Protein AF-F3UZW2-F1 (afdb_monomer)

Foldseek 3Di:
DDPVLLLVLLCVLAVDNVVSVVQVVPDDPLLVVLSVVVSPDDSLQWQWDDDPVWIWIWGWDFDDDPNATATETETRDTDFLLPDDPVRVVVSCVVNVCVRHFYWYAHVSVVDRDTHTNDD

Nearest PDB structures (foldseek):
  1vkc-assembly1_A  TM=4.714E-0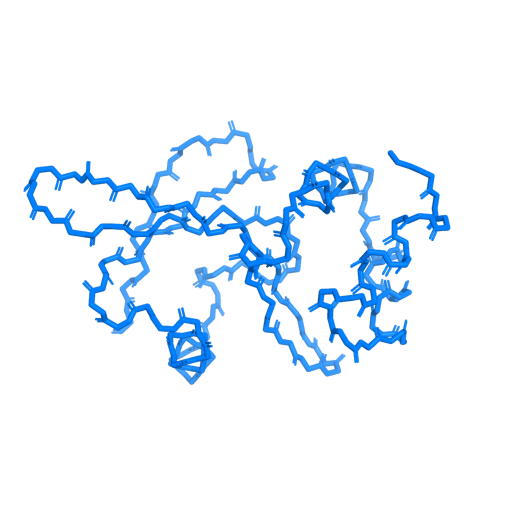1  e=1.261E+00  Pyrococcus furiosus
  8p4d-assembly1_M  TM=4.015E-01  e=1.117E+00  Homo sapiens
  7n1l-assembly8_O  TM=4.401E-01  e=1.261E+00  Brucella abortus 2308
  3s24-assembly3_C  TM=4.066E-01  e=1.187E+00  Homo sapiens
  2w0i-assembly1_A  TM=2.857E-01  e=1.117E+00  Homo sapiens

Organism: NCBI:txid888808

Solvent-accessible surface area (backbone atoms only — not comparable to full-atom values): 6955 Å² total; per-residue (Å²): 122,56,73,69,61,48,43,54,47,35,24,69,66,64,74,32,64,71,58,29,54,46,52,64,71,72,49,52,73,71,44,48,54,48,40,46,61,53,61,71,48,63,67,92,39,50,46,68,53,71,62,96,88,48,41,27,38,26,38,61,42,82,44,81,52,96,95,42,55,32,33,37,33,35,39,45,48,79,51,53,77,88,72,50,49,70,69,56,47,51,50,52,29,64,77,68,70,43,81,88,37,53,46,26,36,26,43,61,86,74,76,45,88,58,76,41,76,64,84,125

pLDDT: mean 87.86, std 7.44, range [58.38, 94.94]

Radius of gyration: 13.94 Å; Cα contacts (8 Å, |Δi|>4): 184; chains: 1; bounding box: 37×28×37 Å

Sequence (120 aa):
MNNSQRNARLIEVTNNESLSRKILAESNERELDVLDLALQEPENKLLFIGSTDYYSICRINKESQASSKVIVLDYISGMSPMNWGEKLYKEAVQKYGLDDYSLYMRNTLAGREELLPLDF

Secondary structure (DSSP, 8-state):
--HHHHHHHHHHHHS-HHHHHHHHHH--HHHHHHHHHHHTS-GGGEEEEE-SS-EEEEEEEEEEETTEEEEEEEEEEES-GGG--HHHHHHHHHHHT-TTSEEEEEEGGGT---EEE---

Structure (mmCIF, N/CA/C/O backbone):
data_AF-F3UZW2-F1
#
_entry.id   AF-F3UZW2-F1
#
loop_
_atom_site.group_PDB
_atom_site.id
_atom_site.type_symbol
_atom_site.label_atom_id
_atom_site.label_alt_id
_atom_site.label_comp_id
_atom_site.label_asym_id
_atom_site.label_entity_id
_atom_site.label_seq_id
_atom_site.pdbx_PDB_ins_code
_atom_site.Cartn_x
_atom_site.Cartn_y
_atom_site.Cartn_z
_atom_site.occupancy
_atom_site.B_iso_or_equiv
_atom_site.auth_seq_id
_atom_site.auth_comp_id
_atom_site.auth_asym_id
_atom_site.auth_atom_id
_atom_site.pdbx_PDB_model_num
ATOM 1 N N . MET A 1 1 ? 16.446 6.911 -3.136 1.00 82.62 1 MET A N 1
ATOM 2 C CA . MET A 1 1 ? 17.016 5.540 -3.066 1.00 82.62 1 MET A CA 1
ATOM 3 C C . MET A 1 1 ? 17.542 5.164 -4.454 1.00 82.62 1 MET A C 1
ATOM 5 O O . MET A 1 1 ? 17.105 5.782 -5.416 1.00 82.62 1 MET A O 1
ATOM 9 N N . ASN A 1 2 ? 18.487 4.226 -4.616 1.00 85.94 2 ASN A N 1
ATOM 10 C CA . ASN A 1 2 ? 18.847 3.759 -5.972 1.00 85.94 2 ASN A CA 1
ATOM 11 C C . ASN A 1 2 ? 17.887 2.652 -6.463 1.00 85.94 2 ASN A C 1
ATOM 13 O O . ASN A 1 2 ? 17.208 2.022 -5.653 1.00 85.94 2 ASN A O 1
ATOM 17 N N . ASN A 1 3 ? 17.835 2.396 -7.778 1.00 81.19 3 ASN A N 1
ATOM 18 C CA . ASN A 1 3 ? 16.881 1.440 -8.364 1.00 81.19 3 ASN A CA 1
ATOM 19 C C . ASN A 1 3 ? 17.023 0.013 -7.803 1.00 81.19 3 ASN A C 1
ATOM 21 O O . ASN A 1 3 ? 16.014 -0.648 -7.570 1.00 81.19 3 ASN A O 1
ATOM 25 N N . SER A 1 4 ? 18.249 -0.461 -7.555 1.00 86.62 4 SER A N 1
ATOM 26 C CA . SER A 1 4 ? 18.486 -1.811 -7.022 1.00 86.62 4 SER A CA 1
ATOM 27 C C . SER A 1 4 ? 17.968 -1.964 -5.591 1.00 86.62 4 SER A C 1
ATOM 29 O O . SER A 1 4 ? 17.301 -2.947 -5.278 1.00 86.62 4 SER A O 1
ATOM 31 N N . GLN A 1 5 ? 18.232 -0.974 -4.735 1.00 90.12 5 GLN A N 1
ATOM 32 C CA . GLN A 1 5 ? 17.728 -0.924 -3.361 1.00 90.12 5 GLN A CA 1
ATOM 33 C C . GLN A 1 5 ? 16.202 -0.824 -3.333 1.00 90.12 5 GLN A C 1
ATOM 35 O O . GLN A 1 5 ? 15.555 -1.551 -2.583 1.00 90.12 5 GLN A O 1
ATOM 40 N N . ARG A 1 6 ? 15.627 0.028 -4.190 1.00 91.00 6 ARG A N 1
ATOM 41 C CA . ARG A 1 6 ? 14.176 0.200 -4.306 1.00 91.00 6 ARG A CA 1
ATOM 42 C C . ARG A 1 6 ? 13.493 -1.106 -4.697 1.00 91.00 6 ARG A C 1
ATOM 44 O O . ARG A 1 6 ? 12.522 -1.500 -4.061 1.00 91.00 6 ARG A O 1
ATOM 51 N N . ASN A 1 7 ? 14.030 -1.801 -5.700 1.00 92.50 7 ASN A N 1
ATOM 52 C CA . ASN A 1 7 ? 13.494 -3.087 -6.136 1.00 92.50 7 ASN A CA 1
ATOM 53 C C . ASN A 1 7 ? 13.577 -4.144 -5.026 1.00 92.50 7 ASN A C 1
ATOM 55 O O . ASN A 1 7 ? 12.599 -4.840 -4.790 1.00 92.50 7 ASN A O 1
ATOM 59 N N . ALA A 1 8 ? 14.700 -4.231 -4.306 1.00 92.25 8 ALA A N 1
ATOM 60 C CA . ALA A 1 8 ? 14.836 -5.165 -3.186 1.00 92.25 8 ALA A CA 1
ATOM 61 C C . ALA A 1 8 ? 13.790 -4.907 -2.085 1.00 92.25 8 ALA A C 1
ATOM 63 O O . ALA A 1 8 ? 13.106 -5.833 -1.659 1.00 92.25 8 ALA A O 1
ATOM 64 N N . ARG A 1 9 ? 13.592 -3.643 -1.691 1.00 93.62 9 ARG A N 1
ATOM 65 C CA . ARG A 1 9 ? 12.590 -3.268 -0.680 1.00 93.62 9 ARG A CA 1
ATOM 66 C C . ARG A 1 9 ? 11.154 -3.502 -1.148 1.00 93.62 9 ARG A C 1
ATOM 68 O O . ARG A 1 9 ? 10.321 -3.934 -0.359 1.00 93.62 9 ARG A O 1
ATOM 75 N N . LEU A 1 10 ? 10.851 -3.269 -2.425 1.00 92.56 10 LEU A N 1
ATOM 76 C CA . LEU A 1 10 ? 9.545 -3.623 -2.991 1.00 92.56 10 LEU A CA 1
ATOM 77 C C . LEU A 1 10 ? 9.297 -5.128 -2.991 1.00 92.56 10 LEU A C 1
ATOM 79 O O . LEU A 1 10 ? 8.173 -5.547 -2.728 1.00 92.56 10 LEU A O 1
ATOM 83 N N . ILE A 1 11 ? 10.322 -5.938 -3.262 1.00 93.69 11 ILE A N 1
ATOM 84 C CA . ILE A 1 11 ? 10.197 -7.399 -3.214 1.00 93.69 11 ILE A CA 1
ATOM 85 C C . ILE A 1 11 ? 9.828 -7.845 -1.804 1.00 93.69 11 ILE A C 1
ATOM 87 O O . ILE A 1 11 ? 8.954 -8.690 -1.664 1.00 93.69 11 ILE A O 1
ATOM 91 N N . GLU A 1 12 ? 10.426 -7.252 -0.775 1.00 92.69 12 GLU A N 1
ATOM 92 C CA . GLU A 1 12 ? 10.087 -7.550 0.620 1.00 92.69 12 GLU A CA 1
ATOM 93 C C . GLU A 1 12 ? 8.626 -7.187 0.935 1.00 92.69 12 GLU A C 1
ATOM 95 O O . GLU A 1 12 ? 7.896 -8.009 1.475 1.00 92.69 12 GLU A O 1
ATOM 100 N N . VAL A 1 13 ? 8.157 -6.010 0.505 1.00 92.12 13 VAL A N 1
ATOM 101 C CA . VAL A 1 13 ? 6.775 -5.548 0.753 1.00 92.12 13 VAL A CA 1
ATOM 102 C C . VAL A 1 13 ? 5.729 -6.349 -0.031 1.00 92.12 13 VAL A C 1
ATOM 104 O O . VAL A 1 13 ? 4.652 -6.659 0.479 1.00 92.12 13 VAL A O 1
ATOM 107 N N . THR A 1 14 ? 6.010 -6.651 -1.298 1.00 91.62 14 THR A N 1
ATOM 108 C CA . THR A 1 14 ? 5.049 -7.305 -2.203 1.00 91.62 14 THR A CA 1
ATOM 109 C C . THR A 1 14 ? 5.127 -8.827 -2.158 1.00 91.62 14 THR A C 1
ATOM 111 O O . THR A 1 14 ? 4.205 -9.502 -2.620 1.00 91.62 14 THR A O 1
ATOM 114 N N . ASN A 1 15 ? 6.241 -9.371 -1.660 1.00 91.38 15 ASN A N 1
ATOM 115 C CA . ASN A 1 15 ? 6.639 -10.771 -1.789 1.00 91.38 15 ASN A CA 1
ATOM 116 C C . ASN A 1 15 ? 6.529 -11.297 -3.240 1.00 91.38 15 ASN A C 1
ATOM 118 O O . ASN A 1 15 ? 6.190 -12.459 -3.475 1.00 91.38 15 ASN A O 1
ATOM 122 N N . ASN A 1 16 ? 6.746 -10.425 -4.236 1.00 91.75 16 ASN A N 1
ATOM 123 C CA . ASN A 1 16 ? 6.585 -10.746 -5.654 1.00 91.75 16 ASN A CA 1
ATOM 124 C C . ASN A 1 16 ? 7.534 -9.918 -6.536 1.00 91.75 16 ASN A C 1
ATOM 126 O O . ASN A 1 16 ? 7.328 -8.727 -6.783 1.00 91.75 16 ASN A O 1
ATOM 130 N N . GLU A 1 17 ? 8.561 -10.575 -7.074 1.00 92.12 17 GLU A N 1
ATOM 131 C CA . GLU A 1 17 ? 9.575 -9.928 -7.909 1.00 92.12 17 GLU A CA 1
ATOM 132 C C . GLU A 1 17 ? 9.027 -9.384 -9.229 1.00 92.12 17 GLU A C 1
ATOM 134 O O . GLU A 1 17 ? 9.369 -8.269 -9.630 1.00 92.12 17 GLU A O 1
ATOM 139 N N . SER A 1 18 ? 8.156 -10.138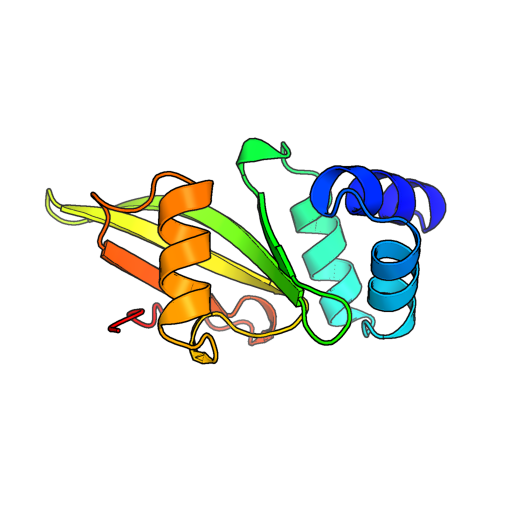 -9.900 1.00 91.56 18 SER A N 1
ATOM 140 C CA . SER A 1 18 ? 7.584 -9.698 -11.172 1.00 91.56 18 SER A CA 1
ATOM 141 C C . SER A 1 18 ? 6.718 -8.453 -10.986 1.00 91.56 18 SER A C 1
ATOM 143 O O . SER A 1 18 ? 6.801 -7.523 -11.788 1.00 91.56 18 SER A O 1
ATOM 145 N N . LEU A 1 19 ? 5.910 -8.421 -9.923 1.00 91.81 19 LEU A N 1
ATOM 146 C CA . LEU A 1 19 ? 5.072 -7.270 -9.602 1.00 91.81 19 LEU A CA 1
ATOM 147 C C . LEU A 1 19 ? 5.919 -6.067 -9.177 1.00 91.81 19 LEU A C 1
ATOM 149 O O . LEU A 1 19 ? 5.673 -4.967 -9.654 1.00 91.81 19 LEU A O 1
ATOM 153 N N . SER A 1 20 ? 6.959 -6.273 -8.367 1.00 93.06 20 SER A N 1
ATOM 154 C CA . SER A 1 20 ? 7.880 -5.203 -7.955 1.00 93.06 20 SER A CA 1
ATOM 155 C C . SER A 1 20 ? 8.502 -4.489 -9.154 1.00 93.06 20 SER A C 1
ATOM 157 O O . SER A 1 20 ? 8.474 -3.262 -9.236 1.00 93.06 20 SER A O 1
ATOM 159 N N . ARG A 1 21 ? 8.995 -5.250 -10.139 1.00 91.06 21 ARG A N 1
ATOM 160 C CA . ARG A 1 21 ? 9.552 -4.683 -11.376 1.00 91.06 21 ARG A CA 1
ATOM 161 C C . ARG A 1 21 ? 8.499 -3.935 -12.196 1.00 91.06 21 ARG A C 1
ATOM 163 O O . ARG A 1 21 ? 8.814 -2.887 -12.753 1.00 91.06 21 ARG A O 1
ATOM 170 N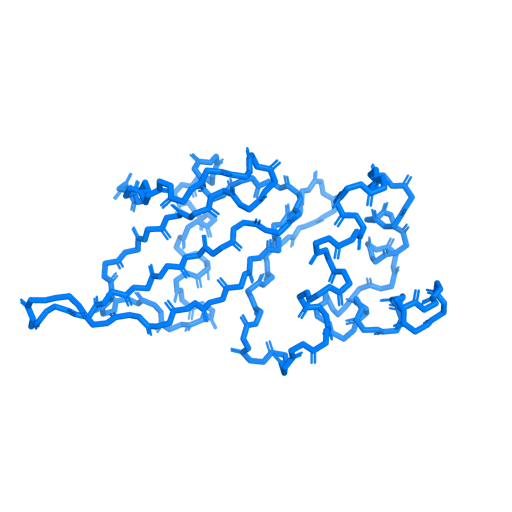 N . LYS A 1 22 ? 7.266 -4.454 -12.256 1.00 90.75 22 LYS A N 1
ATOM 171 C CA . LYS A 1 22 ? 6.140 -3.803 -12.944 1.00 90.75 22 LYS A CA 1
ATOM 172 C C . LYS A 1 22 ? 5.799 -2.455 -12.304 1.00 90.75 22 LYS A C 1
ATOM 174 O O . LYS A 1 22 ? 5.748 -1.462 -13.019 1.00 90.75 22 LYS A O 1
ATOM 179 N N . ILE A 1 23 ? 5.677 -2.402 -10.975 1.00 91.75 23 ILE A N 1
ATOM 180 C CA . ILE A 1 23 ? 5.427 -1.162 -10.220 1.00 91.75 23 ILE A CA 1
ATOM 181 C C . ILE A 1 23 ? 6.479 -0.106 -10.572 1.00 91.75 23 ILE A C 1
ATOM 183 O O . ILE A 1 23 ? 6.133 1.025 -10.901 1.00 91.75 23 ILE A O 1
ATOM 187 N N . LEU A 1 24 ? 7.763 -0.479 -10.572 1.00 91.56 24 LEU A N 1
ATOM 188 C CA . LEU A 1 24 ? 8.849 0.445 -10.911 1.00 91.56 24 LEU A CA 1
ATOM 189 C C . LEU A 1 24 ? 8.809 0.951 -12.351 1.00 91.56 24 LEU A C 1
ATOM 191 O O . LEU A 1 24 ? 9.221 2.080 -12.599 1.00 91.56 24 LEU A O 1
ATOM 195 N N . ALA A 1 25 ? 8.364 0.117 -13.289 1.00 90.00 25 ALA A N 1
ATOM 196 C CA . ALA A 1 25 ? 8.271 0.484 -14.696 1.00 90.00 25 ALA A CA 1
ATOM 197 C C . ALA A 1 25 ? 7.067 1.394 -14.993 1.00 90.00 25 ALA A C 1
ATOM 199 O O . ALA A 1 25 ? 7.134 2.199 -15.917 1.00 90.00 25 ALA A O 1
ATOM 200 N N . GLU A 1 26 ? 5.979 1.255 -14.232 1.00 90.06 26 GLU A N 1
ATOM 201 C CA . GLU A 1 26 ? 4.727 2.000 -14.430 1.00 90.06 26 GLU A CA 1
ATOM 202 C C . GLU A 1 26 ? 4.659 3.299 -13.606 1.00 90.06 26 GLU A C 1
ATOM 204 O O . GLU A 1 26 ? 3.909 4.209 -13.963 1.00 90.06 26 GLU A O 1
ATOM 209 N N . SER A 1 27 ? 5.457 3.412 -12.539 1.00 90.25 27 SER A N 1
ATOM 210 C CA . SER A 1 27 ? 5.486 4.594 -11.670 1.00 90.25 27 SER A CA 1
ATOM 211 C C . SER A 1 27 ? 6.141 5.799 -12.351 1.00 90.25 27 SER A C 1
ATOM 213 O O . SER A 1 27 ? 7.209 5.696 -12.956 1.00 90.25 27 SER A O 1
ATOM 215 N N . ASN A 1 28 ? 5.541 6.978 -12.185 1.00 91.06 28 ASN A N 1
ATOM 216 C CA . ASN A 1 28 ? 6.165 8.246 -12.581 1.00 91.06 28 ASN A CA 1
ATOM 217 C C . ASN A 1 28 ? 7.149 8.758 -11.508 1.00 91.06 28 ASN A C 1
ATOM 219 O O . ASN A 1 28 ? 7.170 8.255 -10.388 1.00 91.06 28 ASN A O 1
ATOM 223 N N . GLU A 1 29 ? 7.944 9.788 -11.823 1.00 89.56 29 GLU A N 1
ATOM 224 C CA . GLU A 1 29 ? 8.962 10.333 -10.903 1.00 89.56 29 GLU A CA 1
ATOM 225 C C . GLU A 1 29 ? 8.394 10.723 -9.529 1.00 89.56 29 GLU A C 1
ATOM 227 O O . GLU A 1 29 ? 8.960 10.359 -8.503 1.00 89.56 29 GLU A O 1
ATOM 232 N N . ARG A 1 30 ? 7.230 11.383 -9.491 1.00 88.62 30 ARG A N 1
ATOM 233 C CA . ARG A 1 30 ? 6.596 11.801 -8.232 1.00 88.62 30 ARG A CA 1
ATOM 234 C C . ARG A 1 30 ? 6.165 10.606 -7.382 1.00 88.62 30 ARG A C 1
ATOM 236 O O . ARG A 1 30 ? 6.306 10.629 -6.163 1.00 88.62 30 ARG A O 1
ATOM 243 N N . GLU A 1 31 ? 5.607 9.583 -8.015 1.00 89.69 31 GLU A N 1
ATOM 244 C CA . GLU A 1 31 ? 5.225 8.345 -7.339 1.00 89.69 31 GLU A CA 1
ATOM 245 C C . GLU A 1 31 ? 6.456 7.598 -6.819 1.00 89.69 31 GLU A C 1
ATOM 24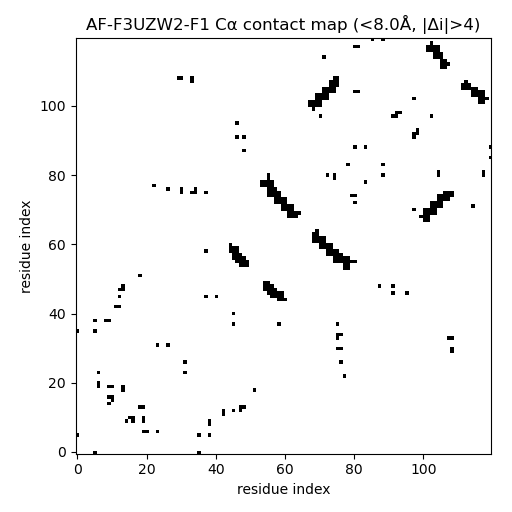7 O O . GLU A 1 31 ? 6.446 7.135 -5.681 1.00 89.69 31 GLU A O 1
ATOM 252 N N . LEU A 1 32 ? 7.542 7.558 -7.597 1.00 91.44 32 LEU A N 1
ATOM 253 C CA . LEU A 1 32 ? 8.815 6.973 -7.172 1.00 91.44 32 LEU A CA 1
ATOM 254 C C . LEU A 1 32 ? 9.418 7.701 -5.964 1.00 91.44 32 LEU A C 1
ATOM 256 O O . LEU A 1 32 ? 9.946 7.033 -5.077 1.00 91.44 32 LEU A O 1
ATOM 260 N N . ASP A 1 33 ? 9.313 9.029 -5.892 1.00 91.06 33 ASP A N 1
ATOM 261 C CA . ASP A 1 33 ? 9.783 9.810 -4.741 1.00 91.06 33 ASP A CA 1
ATOM 262 C C . ASP A 1 33 ? 8.999 9.471 -3.464 1.00 91.06 33 ASP A C 1
ATOM 264 O O . ASP A 1 33 ? 9.582 9.223 -2.404 1.00 91.06 33 ASP A O 1
ATOM 268 N N . VAL A 1 34 ? 7.668 9.410 -3.557 1.00 91.19 34 VAL A N 1
ATOM 269 C CA . VAL A 1 34 ? 6.798 9.049 -2.425 1.00 91.19 34 VAL A CA 1
ATOM 270 C C . VAL A 1 34 ? 7.016 7.593 -2.009 1.00 91.19 34 VAL A C 1
ATOM 272 O O . VAL A 1 34 ? 7.106 7.288 -0.816 1.00 91.19 34 VAL A O 1
ATOM 275 N N . LEU A 1 35 ? 7.172 6.697 -2.981 1.00 92.56 35 LEU A N 1
ATOM 276 C CA . LEU A 1 35 ? 7.478 5.292 -2.750 1.00 92.56 35 LEU A CA 1
ATOM 277 C C . LEU A 1 35 ? 8.843 5.117 -2.072 1.00 92.56 35 LEU A C 1
ATOM 279 O O . LEU A 1 35 ? 8.955 4.348 -1.121 1.00 92.56 35 LEU A O 1
ATOM 283 N N . ASP A 1 36 ? 9.864 5.868 -2.483 1.00 92.50 36 ASP A N 1
ATOM 284 C CA . ASP A 1 36 ? 11.188 5.854 -1.854 1.00 92.50 36 ASP A CA 1
ATOM 285 C C . ASP A 1 36 ? 11.155 6.273 -0.388 1.00 92.50 36 ASP A C 1
ATOM 287 O O . ASP A 1 36 ? 11.904 5.724 0.426 1.00 92.50 36 ASP A O 1
ATOM 291 N N . LEU A 1 37 ? 10.310 7.243 -0.042 1.00 90.88 37 LEU A N 1
ATOM 292 C CA . LEU A 1 37 ? 10.095 7.652 1.344 1.00 90.88 37 LEU A CA 1
ATOM 293 C C . LEU A 1 37 ? 9.342 6.577 2.132 1.00 90.88 37 LEU A C 1
ATOM 295 O O . LEU A 1 37 ? 9.653 6.339 3.297 1.00 90.88 37 LEU A O 1
ATOM 299 N N . ALA A 1 38 ? 8.368 5.904 1.518 1.00 91.50 38 ALA A N 1
ATOM 300 C CA . ALA A 1 38 ? 7.631 4.811 2.145 1.00 91.50 38 ALA A CA 1
ATOM 301 C C . ALA A 1 38 ? 8.511 3.579 2.404 1.00 91.50 38 ALA A C 1
ATOM 303 O O . ALA A 1 38 ? 8.490 3.038 3.504 1.00 91.50 38 ALA A O 1
ATOM 304 N N . LEU A 1 39 ? 9.338 3.170 1.440 1.00 92.75 39 LEU A N 1
ATOM 305 C CA . LEU A 1 39 ? 10.170 1.961 1.526 1.00 92.75 39 LEU A CA 1
ATOM 306 C C . LEU A 1 39 ? 11.328 2.057 2.531 1.00 92.75 39 LEU A C 1
ATOM 308 O O . LEU A 1 39 ? 11.916 1.029 2.888 1.00 92.75 39 LEU A O 1
ATOM 312 N N . GLN A 1 40 ? 11.663 3.271 2.976 1.00 91.31 40 GLN A N 1
ATOM 313 C CA . GLN A 1 40 ? 12.595 3.506 4.083 1.00 91.31 40 GLN A CA 1
ATOM 314 C C . GLN A 1 40 ? 11.992 3.147 5.444 1.00 91.31 40 GLN A C 1
ATOM 316 O O . GLN A 1 40 ? 12.739 2.912 6.394 1.00 91.31 40 GLN A O 1
ATOM 321 N N . GLU A 1 41 ? 10.663 3.094 5.554 1.00 87.94 41 GLU A N 1
ATOM 322 C CA . GLU A 1 41 ? 10.009 2.693 6.791 1.00 87.94 41 GLU A CA 1
ATOM 323 C C . GLU A 1 41 ? 10.086 1.172 7.009 1.00 87.94 41 GLU A C 1
ATOM 325 O O . GLU A 1 41 ? 10.250 0.395 6.058 1.00 87.94 41 GLU A O 1
ATOM 330 N N . PRO A 1 42 ? 9.971 0.713 8.269 1.00 86.31 42 PRO A N 1
ATOM 331 C CA . PRO A 1 42 ? 9.829 -0.704 8.571 1.00 86.31 42 PRO A CA 1
ATOM 332 C C . PRO A 1 42 ? 8.618 -1.320 7.857 1.00 86.31 42 PRO A C 1
ATOM 334 O O . PRO A 1 42 ? 7.575 -0.686 7.727 1.00 86.31 42 PRO A O 1
ATOM 337 N N . GLU A 1 43 ? 8.724 -2.584 7.447 1.00 81.75 43 GLU A N 1
ATOM 338 C CA . GLU A 1 43 ? 7.687 -3.271 6.658 1.00 81.75 43 GLU A CA 1
ATOM 339 C C . GLU A 1 43 ? 6.312 -3.281 7.346 1.00 81.75 43 GLU A C 1
ATOM 341 O O . GLU A 1 43 ? 5.286 -3.121 6.697 1.00 81.75 43 GLU A O 1
ATOM 346 N N . ASN A 1 44 ? 6.276 -3.365 8.679 1.00 82.31 44 ASN A N 1
ATOM 347 C CA . ASN A 1 44 ? 5.032 -3.349 9.457 1.00 82.31 44 ASN A CA 1
ATOM 348 C C . ASN A 1 44 ? 4.276 -2.004 9.430 1.00 82.31 44 ASN A C 1
ATOM 350 O O . ASN A 1 44 ? 3.170 -1.914 9.966 1.00 82.31 44 ASN A O 1
ATOM 354 N N . LYS A 1 45 ? 4.870 -0.957 8.849 1.00 90.44 45 LYS A N 1
ATOM 355 C CA . LYS A 1 45 ? 4.213 0.321 8.562 1.00 90.44 45 LYS A CA 1
ATOM 356 C C . LYS A 1 45 ? 3.565 0.349 7.187 1.00 90.44 45 LYS A C 1
ATOM 358 O O . LYS A 1 45 ? 2.824 1.285 6.908 1.00 90.44 45 LYS A O 1
ATOM 363 N N . LEU A 1 46 ? 3.811 -0.647 6.343 1.00 93.44 46 LEU A N 1
ATOM 364 C CA . LEU A 1 46 ? 3.301 -0.694 4.984 1.00 93.44 46 LEU A CA 1
ATOM 365 C C . LEU A 1 46 ? 2.198 -1.741 4.858 1.00 93.44 46 LEU A C 1
ATOM 367 O O . LEU A 1 46 ? 2.325 -2.897 5.260 1.00 93.44 46 LEU A O 1
ATOM 371 N N . LEU A 1 47 ? 1.100 -1.306 4.260 1.00 94.12 47 LEU A N 1
ATOM 372 C CA . LEU A 1 47 ? 0.016 -2.148 3.807 1.00 94.12 47 LEU A CA 1
ATOM 373 C C . LEU A 1 47 ? 0.218 -2.416 2.324 1.00 94.12 47 LEU A C 1
ATOM 375 O O . LEU A 1 47 ? 0.282 -1.484 1.524 1.00 94.12 47 LEU A O 1
ATOM 379 N N . PHE A 1 48 ? 0.271 -3.691 1.967 1.00 94.50 48 PHE A N 1
ATOM 380 C CA . PHE A 1 48 ? 0.273 -4.149 0.592 1.00 94.50 48 PHE A CA 1
ATOM 381 C C . PHE A 1 48 ? -0.853 -5.155 0.376 1.00 94.50 48 PHE A C 1
ATOM 383 O O . PHE A 1 48 ? -0.930 -6.208 1.025 1.00 94.50 48 PHE A O 1
ATOM 390 N N . ILE A 1 49 ? -1.700 -4.842 -0.593 1.00 91.88 49 ILE A N 1
ATOM 391 C CA . ILE A 1 49 ? -2.693 -5.755 -1.145 1.00 91.88 49 ILE A CA 1
ATOM 392 C C . ILE A 1 49 ? -2.595 -5.697 -2.663 1.00 91.88 49 ILE A C 1
ATOM 394 O O . ILE A 1 49 ? -2.405 -4.630 -3.244 1.00 91.88 49 ILE A O 1
ATOM 398 N N . GLY A 1 50 ? -2.697 -6.838 -3.328 1.00 85.88 50 GLY A N 1
ATOM 399 C CA . GLY A 1 50 ? -2.539 -6.868 -4.771 1.00 85.88 50 GLY A CA 1
ATOM 400 C C . GLY A 1 50 ? -2.646 -8.258 -5.361 1.00 85.88 50 GLY A C 1
ATOM 401 O O . GLY A 1 50 ? -2.512 -9.271 -4.679 1.00 85.88 50 GLY A O 1
ATOM 402 N N . SER A 1 51 ? -2.888 -8.268 -6.660 1.00 81.50 51 SER A N 1
ATOM 403 C CA . SER A 1 51 ? -2.913 -9.423 -7.540 1.00 81.50 51 SER A CA 1
ATOM 404 C C . SER A 1 51 ? -2.073 -9.116 -8.787 1.00 81.50 51 SER A C 1
ATOM 406 O O . SER A 1 51 ? -1.310 -8.151 -8.825 1.00 81.50 51 SER A O 1
ATOM 408 N N . THR A 1 52 ? -2.201 -9.932 -9.829 1.00 76.56 52 THR A N 1
ATOM 409 C CA . THR A 1 52 ? -1.565 -9.671 -11.127 1.00 76.56 52 THR A CA 1
ATOM 410 C C . THR A 1 52 ? -2.121 -8.412 -11.812 1.00 76.56 52 THR A C 1
ATOM 412 O O . THR A 1 52 ? -1.380 -7.714 -12.512 1.00 76.56 52 THR A O 1
ATOM 415 N N . ASP A 1 53 ? -3.400 -8.096 -11.578 1.00 82.75 53 ASP A N 1
ATOM 416 C CA . ASP A 1 53 ? -4.137 -7.057 -12.313 1.00 82.75 53 ASP A CA 1
ATOM 417 C C . ASP A 1 53 ? -4.200 -5.712 -11.582 1.00 82.75 53 ASP A C 1
ATOM 419 O O . ASP A 1 53 ? -4.405 -4.674 -12.207 1.00 82.75 53 ASP A O 1
ATOM 423 N N . TYR A 1 54 ? -4.010 -5.709 -10.263 1.00 87.75 54 TYR A N 1
ATOM 424 C CA . TYR A 1 54 ? -4.031 -4.495 -9.451 1.00 87.75 54 TYR A CA 1
ATOM 425 C C . TYR A 1 54 ? -3.116 -4.628 -8.241 1.00 87.75 54 TYR A C 1
ATOM 427 O O . TYR A 1 54 ? -2.854 -5.726 -7.760 1.00 87.75 54 TYR A O 1
ATOM 435 N N . TYR A 1 55 ? -2.695 -3.500 -7.688 1.00 92.81 55 TYR A N 1
ATOM 436 C CA . TYR A 1 55 ? -2.016 -3.448 -6.402 1.00 92.81 55 TYR A CA 1
ATOM 437 C C . TYR A 1 55 ? -2.375 -2.153 -5.681 1.00 92.81 55 TYR A C 1
ATOM 439 O O . TYR A 1 55 ? -2.818 -1.197 -6.309 1.00 92.81 55 TYR A O 1
ATOM 447 N N . SER A 1 56 ? -2.191 -2.118 -4.371 1.00 94.00 56 SER A N 1
ATOM 448 C CA . SER A 1 56 ? -2.306 -0.920 -3.553 1.00 94.00 56 SER A CA 1
ATOM 449 C C . SER A 1 56 ? -1.247 -0.982 -2.462 1.00 94.00 56 SER A C 1
ATOM 451 O O . SER A 1 56 ? -1.189 -1.954 -1.702 1.00 94.00 56 SER A O 1
ATOM 453 N N . ILE A 1 57 ? -0.395 0.041 -2.420 1.00 94.94 57 ILE A N 1
ATOM 454 C CA . ILE A 1 57 ? 0.579 0.247 -1.350 1.00 94.94 57 ILE A CA 1
ATOM 455 C C . ILE A 1 57 ? 0.136 1.474 -0.562 1.00 94.94 57 ILE A C 1
ATOM 457 O O . ILE A 1 57 ? -0.031 2.561 -1.123 1.00 94.94 57 ILE A O 1
ATOM 461 N N . CYS A 1 58 ? -0.037 1.295 0.742 1.00 94.50 58 CYS A N 1
ATOM 462 C CA . CYS A 1 58 ? -0.352 2.371 1.673 1.00 94.50 58 CYS A CA 1
ATOM 463 C C . CYS A 1 58 ? 0.603 2.339 2.862 1.00 94.50 58 CYS A C 1
ATOM 465 O O . CYS A 1 58 ? 1.097 1.278 3.240 1.00 94.50 58 CYS A O 1
ATOM 467 N N . ARG A 1 59 ? 0.824 3.486 3.497 1.00 93.88 59 ARG A N 1
ATOM 468 C CA . ARG A 1 59 ? 1.449 3.551 4.820 1.00 93.88 59 ARG A CA 1
ATOM 469 C C . ARG A 1 59 ? 0.361 3.615 5.891 1.00 93.88 59 ARG A C 1
ATOM 471 O O . ARG A 1 59 ? -0.615 4.345 5.749 1.00 93.88 59 ARG A O 1
ATOM 478 N N . ILE A 1 60 ? 0.528 2.832 6.953 1.00 92.19 60 ILE A N 1
ATOM 479 C CA . ILE A 1 60 ? -0.387 2.738 8.091 1.00 92.19 60 ILE A CA 1
ATOM 480 C C . ILE A 1 60 ? 0.069 3.713 9.180 1.00 92.19 60 ILE A C 1
ATOM 482 O O . ILE A 1 60 ? 1.027 3.451 9.919 1.00 92.19 60 ILE A O 1
ATOM 486 N N . ASN A 1 61 ? -0.681 4.798 9.348 1.00 89.62 61 ASN A N 1
ATOM 487 C CA . ASN A 1 61 ? -0.514 5.732 10.453 1.00 89.62 61 ASN A CA 1
ATOM 488 C C . ASN A 1 61 ? -1.617 5.512 11.484 1.00 89.62 61 ASN A C 1
ATOM 490 O O . ASN A 1 61 ? -2.800 5.690 11.208 1.00 89.62 61 ASN A O 1
ATOM 494 N N . LYS A 1 62 ? -1.226 5.114 12.695 1.00 83.12 62 LYS A N 1
ATOM 495 C CA . LYS A 1 62 ? -2.154 5.002 13.822 1.00 83.12 62 LYS A CA 1
ATOM 496 C C . LYS A 1 62 ? -2.279 6.378 14.464 1.00 83.12 62 LYS A C 1
ATOM 498 O O . LYS A 1 62 ? -1.302 6.867 15.029 1.00 83.12 62 LYS A O 1
ATOM 503 N N . GLU A 1 63 ? -3.457 6.979 14.370 1.00 81.00 63 GLU A N 1
ATOM 504 C CA . GLU A 1 63 ? -3.764 8.281 14.957 1.00 81.00 63 GLU A CA 1
ATOM 505 C C . GLU A 1 63 ? -4.859 8.117 16.023 1.00 81.00 63 GLU A C 1
ATOM 507 O O . GLU A 1 63 ? -5.776 7.307 15.898 1.00 81.00 63 GLU A O 1
ATOM 512 N N . SER A 1 64 ? -4.762 8.877 17.111 1.00 68.06 64 SER A N 1
ATOM 513 C CA . SER A 1 64 ? -5.808 8.921 18.136 1.00 68.06 64 SER A CA 1
ATOM 514 C C . SER A 1 64 ? -6.578 10.225 17.971 1.00 68.06 64 SER A C 1
ATOM 516 O O . SER A 1 64 ? -6.006 11.294 18.182 1.00 68.06 64 SER A O 1
ATOM 518 N N . GLN A 1 65 ? -7.867 10.157 17.637 1.00 62.41 65 GLN A N 1
ATOM 519 C CA . GLN A 1 65 ? -8.746 11.331 17.621 1.00 62.41 65 GLN A CA 1
ATOM 520 C C . GLN A 1 65 ? -9.872 11.164 18.635 1.00 62.41 65 GLN A C 1
ATOM 522 O O . GLN A 1 65 ? -10.602 10.181 18.586 1.00 62.41 65 GLN A O 1
ATOM 527 N N . ALA A 1 66 ? -10.020 12.137 19.541 1.00 58.38 66 ALA A N 1
ATOM 528 C CA . ALA A 1 66 ? -11.175 12.275 20.436 1.00 58.38 66 ALA A CA 1
ATOM 529 C C . ALA A 1 66 ? -11.651 10.948 21.081 1.00 58.38 66 ALA A C 1
ATOM 531 O O . ALA A 1 66 ? -12.835 10.621 21.056 1.00 58.38 66 ALA A O 1
ATOM 532 N N . SER A 1 67 ? -10.712 10.175 21.645 1.00 61.03 67 SER A N 1
ATOM 533 C CA . SER A 1 67 ? -10.947 8.870 22.302 1.00 61.03 67 SER A CA 1
ATOM 534 C C . SER A 1 67 ? -11.324 7.697 21.382 1.00 61.03 67 SER A C 1
ATOM 536 O O . SER A 1 67 ? -11.562 6.597 21.876 1.00 61.03 67 SER A O 1
ATOM 538 N N . SER A 1 68 ? -11.321 7.897 20.064 1.00 72.81 68 SER A N 1
ATOM 539 C CA . SER A 1 68 ? -11.542 6.860 19.052 1.00 72.81 68 SER A CA 1
ATOM 540 C C . SER A 1 68 ? -10.215 6.398 18.447 1.00 72.81 68 SER A C 1
ATOM 542 O O . SER A 1 68 ? -9.300 7.196 18.215 1.00 72.81 68 SER A O 1
ATOM 544 N N . LYS A 1 69 ? -10.098 5.089 18.207 1.00 83.00 69 LYS A N 1
ATOM 545 C CA . LYS A 1 69 ? -8.949 4.493 17.522 1.00 83.00 69 LYS A CA 1
ATOM 546 C C . LYS A 1 69 ? -9.106 4.714 16.016 1.00 83.00 69 LYS A C 1
ATOM 548 O O . LYS A 1 69 ? -10.026 4.170 15.410 1.00 83.00 69 LYS A O 1
ATOM 553 N N . VAL A 1 70 ? -8.208 5.494 15.420 1.00 89.12 70 VAL A N 1
ATOM 554 C CA . VAL A 1 70 ? -8.254 5.829 13.994 1.00 89.12 70 VAL A CA 1
ATOM 555 C C . VAL A 1 70 ? -6.993 5.321 13.301 1.00 89.12 70 VAL A C 1
ATOM 557 O O . VAL A 1 70 ? -5.889 5.366 13.849 1.00 89.12 70 VAL A O 1
ATOM 560 N N . ILE A 1 71 ? -7.147 4.811 12.085 1.00 91.00 71 ILE A N 1
ATOM 561 C CA . ILE A 1 71 ? -6.019 4.516 11.204 1.00 91.00 71 ILE A CA 1
ATOM 562 C C . ILE A 1 71 ? -6.165 5.343 9.939 1.00 91.00 71 ILE A C 1
ATOM 564 O O . ILE A 1 71 ? -7.183 5.298 9.254 1.00 91.00 71 ILE A O 1
ATOM 568 N N . VAL A 1 72 ? -5.110 6.087 9.633 1.00 91.88 72 VAL A N 1
ATOM 569 C CA . VAL A 1 72 ? -4.956 6.810 8.380 1.00 91.88 72 VAL A CA 1
ATOM 570 C C . VAL A 1 72 ? -4.073 5.976 7.462 1.00 91.88 72 VAL A C 1
ATOM 572 O O . VAL A 1 72 ? -2.930 5.652 7.791 1.00 91.88 72 VAL A O 1
ATOM 575 N N . LEU A 1 73 ? -4.625 5.619 6.311 1.00 93.44 73 LEU A N 1
ATOM 576 C CA . LEU A 1 73 ? -3.927 4.996 5.204 1.00 93.44 73 LEU A CA 1
ATOM 577 C C . LEU A 1 73 ? -3.427 6.096 4.269 1.00 93.44 73 LEU A C 1
ATOM 579 O O . LEU A 1 73 ? -4.179 6.658 3.469 1.00 93.44 73 LEU A O 1
ATOM 583 N N . ASP A 1 74 ? -2.142 6.402 4.369 1.00 92.88 74 ASP A N 1
ATOM 584 C CA . ASP A 1 74 ? -1.474 7.281 3.419 1.00 92.88 74 ASP A CA 1
ATOM 585 C C . ASP A 1 74 ? -1.314 6.514 2.105 1.00 92.88 74 ASP A C 1
ATOM 587 O O . ASP A 1 74 ? -0.573 5.531 2.031 1.00 92.88 74 ASP A O 1
ATOM 591 N N . TYR A 1 75 ? -2.021 6.944 1.065 1.00 93.00 75 TYR A N 1
ATOM 592 C CA . TYR A 1 75 ? -1.936 6.328 -0.254 1.00 93.00 75 TYR A CA 1
ATOM 593 C C . TYR A 1 75 ? -0.567 6.621 -0.878 1.00 93.00 75 TYR A C 1
ATOM 595 O O . TYR A 1 75 ? -0.235 7.791 -1.071 1.00 93.00 75 TYR A O 1
ATOM 603 N N . ILE A 1 76 ? 0.206 5.571 -1.180 1.00 92.75 76 ILE A N 1
ATOM 604 C CA . ILE A 1 76 ? 1.571 5.667 -1.722 1.00 92.75 76 ILE A CA 1
ATOM 605 C C . ILE A 1 76 ? 1.582 5.397 -3.228 1.00 92.75 76 ILE A C 1
ATOM 607 O O . ILE A 1 76 ? 2.102 6.213 -3.982 1.00 92.75 76 ILE A O 1
ATOM 611 N N . SER A 1 77 ? 1.039 4.255 -3.669 1.00 92.81 77 SER A N 1
ATOM 612 C CA . SER A 1 77 ? 1.126 3.819 -5.071 1.00 92.81 77 SER A CA 1
ATOM 613 C C . SER A 1 77 ? 0.022 2.823 -5.453 1.00 92.81 77 SER A C 1
ATOM 615 O O . SER A 1 77 ? -0.471 2.067 -4.604 1.00 92.81 77 SER A O 1
ATOM 617 N N . GLY A 1 78 ? -0.345 2.805 -6.739 1.00 92.19 78 GLY A N 1
ATOM 618 C CA . GLY A 1 78 ? -1.288 1.855 -7.340 1.00 92.19 78 GLY A CA 1
ATOM 619 C C . GLY A 1 78 ? -2.762 2.272 -7.273 1.00 92.19 78 GLY A C 1
ATOM 620 O O . GLY A 1 78 ? -3.165 3.345 -7.708 1.00 92.19 78 GLY A O 1
ATOM 621 N N . MET A 1 79 ? -3.621 1.384 -6.785 1.00 92.62 79 MET A N 1
ATOM 622 C CA . MET A 1 79 ? -5.047 1.644 -6.607 1.00 92.62 79 MET A CA 1
ATOM 623 C C . MET A 1 79 ? -5.275 2.388 -5.291 1.00 92.62 79 MET A C 1
ATOM 625 O O . MET A 1 79 ? -4.902 1.899 -4.224 1.00 92.62 79 MET A O 1
ATOM 629 N N . SER A 1 80 ? -5.931 3.548 -5.351 1.00 91.69 80 SER A N 1
ATOM 630 C CA . SER A 1 80 ? -6.331 4.287 -4.148 1.00 91.69 80 SER A CA 1
ATOM 631 C C . SER A 1 80 ? -7.273 3.453 -3.263 1.00 91.69 80 SER A C 1
ATOM 633 O O . SER A 1 80 ? -8.178 2.818 -3.811 1.00 91.69 80 SER A O 1
ATOM 635 N N . PRO A 1 81 ? -7.147 3.510 -1.920 1.00 92.25 81 PRO A N 1
ATOM 636 C CA . PRO A 1 81 ? -8.089 2.874 -0.998 1.00 92.25 81 PRO A CA 1
ATOM 637 C C . PRO A 1 81 ? -9.559 3.234 -1.216 1.00 92.25 81 PRO A C 1
ATOM 639 O O . PRO A 1 81 ? -10.430 2.401 -0.998 1.00 92.25 81 PRO A O 1
ATOM 642 N N . MET A 1 82 ? -9.843 4.435 -1.728 1.00 91.62 82 MET A N 1
ATOM 643 C CA . MET A 1 82 ? -11.214 4.856 -2.065 1.00 91.62 82 MET A CA 1
ATOM 644 C C . MET A 1 82 ? -11.833 4.046 -3.204 1.00 91.62 82 MET A C 1
ATOM 646 O O . MET A 1 82 ? -13.047 4.026 -3.356 1.00 91.62 82 MET A O 1
ATOM 650 N N . ASN A 1 83 ? -10.995 3.409 -4.023 1.00 91.56 83 ASN A N 1
ATOM 651 C CA . ASN A 1 83 ? -11.421 2.589 -5.152 1.00 91.56 83 ASN A CA 1
ATOM 652 C C . ASN A 1 83 ? -11.415 1.095 -4.810 1.00 91.56 83 ASN A C 1
ATOM 654 O O . ASN A 1 83 ? -11.650 0.270 -5.695 1.00 91.56 83 ASN A O 1
ATOM 658 N N . TRP A 1 84 ? -11.104 0.718 -3.566 1.00 91.75 84 TRP A N 1
ATOM 659 C CA . TRP A 1 84 ? -11.209 -0.675 -3.157 1.00 91.75 84 TRP A CA 1
ATOM 660 C C . TRP A 1 84 ? -12.668 -1.122 -3.236 1.00 91.75 84 TRP A C 1
ATOM 662 O O . TRP A 1 84 ? -13.578 -0.372 -2.919 1.00 91.75 84 TRP A O 1
ATOM 672 N N . GLY A 1 85 ? -12.904 -2.355 -3.674 1.00 89.81 85 GLY A N 1
ATOM 673 C CA . GLY A 1 85 ? -14.205 -2.991 -3.475 1.00 89.81 85 GLY A CA 1
ATOM 674 C C . GLY A 1 85 ? -14.320 -3.551 -2.056 1.00 89.81 85 GLY A C 1
ATOM 675 O O . GLY A 1 85 ? -13.304 -3.826 -1.416 1.00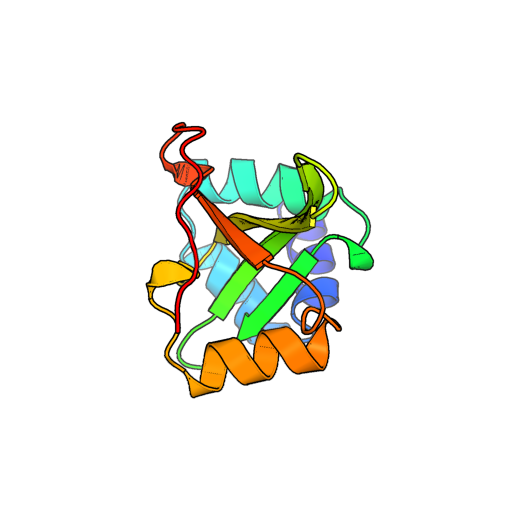 89.81 85 GLY A O 1
ATOM 676 N N . GLU A 1 86 ? -15.543 -3.836 -1.605 1.00 90.19 86 GLU A N 1
ATOM 677 C CA . GLU A 1 86 ? -15.832 -4.399 -0.272 1.00 90.19 86 GLU A CA 1
ATOM 678 C C . GLU A 1 86 ? -14.966 -5.630 0.060 1.00 90.19 86 GLU A C 1
ATOM 680 O O . GLU A 1 86 ? -14.440 -5.766 1.164 1.00 90.19 86 GLU A O 1
ATOM 685 N N . LYS A 1 87 ? -14.759 -6.523 -0.917 1.00 89.56 87 LYS A N 1
ATOM 686 C CA . LYS A 1 87 ? -13.910 -7.711 -0.749 1.00 89.56 87 LYS A CA 1
ATOM 687 C C . LYS A 1 87 ? -12.456 -7.343 -0.441 1.00 89.56 87 LYS A C 1
ATOM 689 O O . LYS A 1 87 ? -11.861 -7.929 0.458 1.00 89.56 87 LYS A O 1
ATOM 694 N N . LEU A 1 88 ? -11.899 -6.396 -1.194 1.00 90.06 88 LEU A N 1
ATOM 695 C CA . LEU A 1 88 ? -10.505 -5.980 -1.060 1.00 90.06 88 LEU A CA 1
ATOM 696 C C . LEU A 1 88 ? -10.286 -5.217 0.251 1.00 90.06 88 LEU A C 1
ATOM 698 O O . LEU A 1 88 ? -9.296 -5.445 0.941 1.00 90.06 88 LEU A O 1
ATOM 702 N N . TYR A 1 89 ? -11.256 -4.381 0.626 1.00 91.06 89 TYR A N 1
ATOM 703 C CA . TYR A 1 89 ? -11.286 -3.720 1.924 1.00 91.06 89 TYR A CA 1
ATOM 704 C C . TYR A 1 89 ? -11.277 -4.737 3.075 1.00 91.06 89 TYR A C 1
ATOM 706 O O . TYR A 1 89 ? -10.410 -4.670 3.945 1.00 91.06 89 TYR A O 1
ATOM 714 N N . LYS A 1 90 ? -12.167 -5.740 3.052 1.00 90.81 90 LYS A N 1
ATOM 715 C CA . LYS A 1 90 ? -12.209 -6.796 4.082 1.00 90.81 90 LYS A CA 1
ATOM 716 C C . LYS A 1 90 ? -10.914 -7.602 4.154 1.00 90.81 90 LYS A C 1
ATOM 718 O O . LYS A 1 90 ? -10.456 -7.907 5.251 1.00 90.81 90 LYS A O 1
ATOM 723 N N . GLU A 1 91 ? -10.313 -7.925 3.010 1.00 91.19 91 GLU A N 1
ATOM 724 C CA . GLU A 1 91 ? -9.016 -8.608 2.957 1.00 91.19 91 GLU A CA 1
ATOM 725 C C . GLU A 1 91 ? -7.919 -7.776 3.634 1.00 91.19 91 GLU A C 1
ATOM 727 O O . GLU A 1 91 ? -7.180 -8.295 4.470 1.00 91.19 91 GLU A O 1
ATOM 732 N N . ALA A 1 92 ? -7.848 -6.477 3.327 1.00 91.62 92 ALA A N 1
ATOM 733 C CA . ALA A 1 92 ? -6.895 -5.559 3.940 1.00 91.62 92 ALA A CA 1
ATOM 734 C C . ALA A 1 92 ? -7.102 -5.457 5.459 1.00 91.62 92 ALA A C 1
ATOM 736 O O . ALA A 1 92 ? -6.144 -5.577 6.226 1.00 91.62 92 ALA A O 1
ATOM 737 N N . VAL A 1 93 ? -8.353 -5.306 5.900 1.00 91.56 93 VAL A N 1
ATOM 738 C CA . VAL A 1 93 ? -8.714 -5.229 7.321 1.00 91.56 93 VAL A CA 1
ATOM 739 C C . VAL A 1 93 ? -8.293 -6.491 8.071 1.00 91.56 93 VAL A C 1
ATOM 741 O O . VAL A 1 93 ? -7.654 -6.390 9.116 1.00 91.56 93 VAL A O 1
ATOM 744 N N . GLN A 1 94 ? -8.587 -7.674 7.529 1.00 91.88 94 GLN A N 1
ATOM 745 C CA . GLN A 1 94 ? -8.236 -8.948 8.162 1.00 91.88 94 GLN A CA 1
ATOM 746 C C . GLN A 1 94 ? -6.726 -9.195 8.174 1.00 91.88 94 GLN A C 1
ATOM 748 O O . GLN A 1 94 ? -6.172 -9.582 9.201 1.00 91.88 94 GLN A O 1
ATOM 753 N N . LYS A 1 95 ? -6.049 -8.956 7.046 1.00 91.25 95 LYS A N 1
ATOM 754 C CA . LYS A 1 95 ? -4.608 -9.200 6.901 1.00 91.25 95 LYS A CA 1
ATOM 755 C C . LYS A 1 95 ? -3.776 -8.322 7.838 1.00 91.25 95 LYS A C 1
ATOM 757 O O . LYS A 1 95 ? -2.739 -8.772 8.318 1.00 91.25 95 LYS A O 1
ATOM 762 N N . TYR A 1 96 ? -4.226 -7.093 8.095 1.00 90.69 96 TYR A N 1
ATOM 763 C CA . TYR A 1 96 ? -3.484 -6.103 8.881 1.00 90.69 96 TYR A CA 1
ATOM 764 C C . TYR A 1 96 ? -4.091 -5.805 10.265 1.00 90.69 96 TYR A C 1
ATOM 766 O O . TYR A 1 96 ? -3.549 -4.965 10.983 1.00 90.69 96 TYR A O 1
ATOM 774 N N . GLY A 1 97 ? -5.167 -6.499 10.663 1.00 89.50 97 GLY A N 1
ATOM 775 C CA . GLY A 1 97 ? -5.808 -6.351 11.979 1.00 89.50 97 GLY A CA 1
ATOM 776 C C . GLY A 1 97 ? -6.354 -4.942 12.222 1.00 89.50 97 GLY A C 1
ATOM 777 O O . GLY A 1 97 ? -5.980 -4.286 13.196 1.00 89.50 97 GLY A O 1
ATOM 778 N N . LEU A 1 98 ? -7.155 -4.442 11.277 1.00 88.88 98 LEU A N 1
ATOM 779 C CA . LEU A 1 98 ? -7.672 -3.066 11.264 1.00 88.88 98 LEU A CA 1
ATOM 780 C C . LEU A 1 98 ? -9.146 -2.959 11.698 1.00 88.88 98 LEU A C 1
ATOM 782 O O . LEU A 1 98 ? -9.745 -1.898 11.578 1.00 88.88 98 LEU A O 1
ATOM 786 N N . ASP A 1 99 ? -9.731 -4.051 12.174 1.00 86.31 99 ASP A N 1
ATOM 787 C CA . ASP A 1 99 ? -11.158 -4.240 12.453 1.00 86.31 99 ASP A CA 1
ATOM 788 C C . ASP A 1 99 ? -11.700 -3.360 13.587 1.00 86.31 99 ASP A C 1
ATOM 790 O O . ASP A 1 99 ? -12.845 -2.920 13.535 1.00 86.31 99 ASP A O 1
ATOM 794 N N . ASP A 1 100 ? -10.860 -3.028 14.566 1.00 85.25 100 ASP A N 1
ATOM 795 C CA . ASP A 1 100 ? -11.214 -2.157 15.696 1.00 85.25 100 ASP A CA 1
ATOM 796 C C . ASP A 1 100 ? -11.029 -0.650 15.410 1.00 85.25 100 ASP A C 1
ATOM 798 O O . ASP A 1 100 ? -11.073 0.170 16.338 1.00 85.25 100 ASP A O 1
ATOM 802 N N . TYR A 1 101 ? -10.739 -0.268 14.162 1.00 87.69 101 TYR A N 1
ATOM 803 C CA . TYR A 1 101 ? -10.321 1.088 13.806 1.00 87.69 101 TYR A CA 1
ATOM 804 C C . TYR A 1 101 ? -11.236 1.718 12.760 1.00 87.69 101 TYR A C 1
ATOM 806 O O . TYR A 1 101 ? -11.576 1.107 11.751 1.00 87.69 101 TYR A O 1
ATOM 814 N N .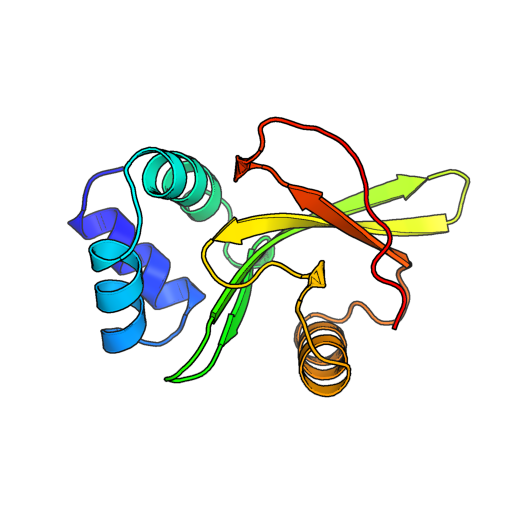 SER A 1 102 ? -11.552 2.999 12.949 1.00 89.25 102 SER A N 1
ATOM 815 C CA . SER A 1 102 ? -12.103 3.814 11.865 1.00 89.25 102 SER A CA 1
ATOM 816 C C . SER A 1 102 ? -10.996 4.109 10.855 1.00 89.25 102 SER A C 1
ATOM 818 O O . SER A 1 102 ? -9.936 4.621 11.230 1.00 89.25 102 SER A O 1
ATOM 820 N N . LEU A 1 103 ? -11.229 3.771 9.586 1.00 91.19 103 LEU A N 1
ATOM 821 C CA . LEU A 1 103 ? -10.236 3.913 8.526 1.00 91.19 103 LEU A CA 1
ATOM 822 C C . LEU A 1 103 ? -10.470 5.184 7.717 1.00 91.19 103 LEU A C 1
ATOM 824 O O . LEU A 1 103 ? -11.574 5.454 7.253 1.00 91.19 103 LEU A O 1
ATOM 828 N N . TYR A 1 104 ? -9.396 5.934 7.511 1.00 92.44 104 TYR A N 1
ATOM 829 C CA . TYR A 1 104 ? -9.360 7.102 6.643 1.00 92.44 104 TYR A CA 1
ATOM 830 C C . TYR A 1 104 ? -8.240 6.938 5.628 1.00 92.44 104 TYR A C 1
ATOM 832 O O . TYR A 1 104 ? -7.274 6.215 5.860 1.00 92.44 104 TYR A O 1
ATOM 840 N N . MET A 1 105 ? -8.341 7.644 4.515 1.00 92.12 105 MET A N 1
ATOM 841 C CA . MET A 1 105 ? -7.312 7.749 3.498 1.00 92.12 105 MET A CA 1
ATOM 842 C C . MET A 1 105 ? -6.774 9.176 3.452 1.00 92.12 105 MET A C 1
ATOM 844 O O . MET A 1 105 ? -7.540 10.136 3.547 1.00 92.12 105 MET A O 1
ATOM 848 N N . ARG A 1 106 ? -5.459 9.308 3.263 1.00 91.62 106 ARG A N 1
ATOM 849 C CA . ARG A 1 106 ? -4.796 10.574 2.933 1.00 91.62 106 ARG A CA 1
ATOM 850 C C . ARG A 1 106 ? -4.058 10.428 1.608 1.00 91.62 106 ARG A C 1
ATOM 852 O O . ARG A 1 106 ? -3.256 9.511 1.429 1.00 91.62 106 ARG A O 1
ATOM 859 N N . ASN A 1 107 ? -4.312 11.328 0.660 1.00 88.31 107 ASN A N 1
ATOM 860 C CA . ASN A 1 107 ? -3.711 11.239 -0.670 1.00 88.31 107 ASN A CA 1
ATOM 861 C C . ASN A 1 107 ? -2.369 11.983 -0.734 1.00 88.31 107 ASN A C 1
ATOM 863 O O . ASN A 1 107 ? -2.314 13.176 -1.049 1.00 88.31 107 ASN A O 1
ATOM 867 N N . THR A 1 108 ? -1.275 11.256 -0.505 1.00 82.19 108 THR A N 1
ATOM 868 C CA . THR A 1 108 ? 0.077 11.839 -0.536 1.00 82.19 108 THR A CA 1
ATOM 869 C C . THR A 1 108 ? 0.494 12.291 -1.946 1.00 82.19 108 THR A C 1
ATOM 871 O O . THR A 1 108 ? 1.184 13.303 -2.095 1.00 82.19 108 THR A O 1
ATOM 874 N N . LEU A 1 109 ? -0.016 11.640 -3.001 1.00 80.44 109 LEU A N 1
ATOM 875 C CA . LEU A 1 109 ? 0.247 12.014 -4.397 1.00 80.44 109 LEU A CA 1
ATOM 876 C C . LEU A 1 109 ? -0.471 13.297 -4.827 1.00 80.44 109 LEU A C 1
ATOM 878 O O . LEU A 1 109 ? -0.044 13.935 -5.783 1.00 80.44 109 LEU A O 1
ATOM 882 N N . ALA A 1 110 ? -1.54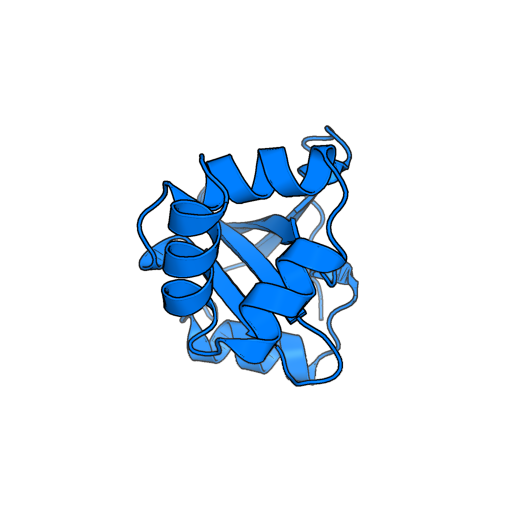5 13.707 -4.152 1.00 78.62 110 ALA A N 1
ATOM 883 C CA . ALA A 1 110 ? -2.223 14.971 -4.443 1.00 78.62 110 ALA A CA 1
ATOM 884 C C . ALA A 1 110 ? -1.585 16.167 -3.715 1.00 78.62 110 ALA A C 1
ATOM 886 O O . ALA A 1 110 ? -1.869 17.312 -4.064 1.00 78.62 110 ALA A O 1
ATOM 887 N N . GLY A 1 111 ? -0.719 15.924 -2.721 1.00 67.62 111 GLY A N 1
ATOM 888 C CA . GLY A 1 111 ? -0.189 16.970 -1.838 1.00 67.62 111 GLY A CA 1
ATOM 889 C C . GLY A 1 111 ? -1.263 17.631 -0.965 1.00 67.62 111 GLY A C 1
ATOM 890 O O . GLY A 1 111 ? -1.053 18.735 -0.473 1.00 67.62 111 GLY A O 1
ATOM 891 N N . ARG A 1 112 ? -2.429 16.987 -0.813 1.00 67.25 112 ARG A N 1
ATOM 892 C CA . ARG A 1 112 ? -3.527 17.441 0.047 1.00 67.25 112 ARG A CA 1
ATOM 893 C C . ARG A 1 112 ? -3.571 16.552 1.285 1.00 67.25 112 A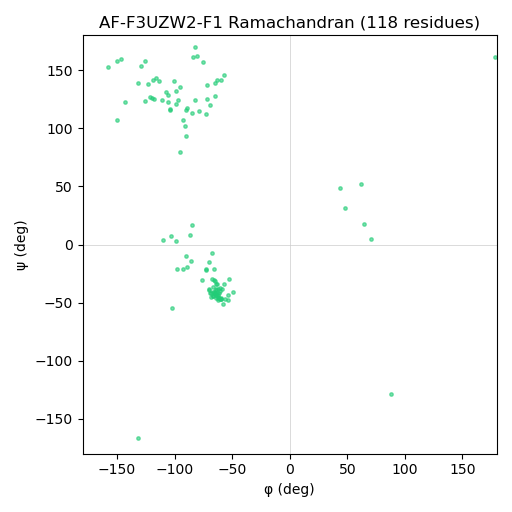RG A C 1
ATOM 895 O O . ARG A 1 112 ? -3.630 15.334 1.155 1.00 67.25 112 ARG A O 1
ATOM 902 N N . GLU A 1 113 ? -3.592 17.159 2.466 1.00 73.38 113 GLU A N 1
ATOM 903 C CA . GLU A 1 113 ? -3.684 16.450 3.755 1.00 73.38 113 GLU A CA 1
ATOM 904 C C . GLU A 1 113 ? -5.130 16.113 4.160 1.00 73.38 113 GLU A C 1
ATOM 906 O O . GLU A 1 113 ? -5.413 15.822 5.319 1.00 73.38 113 GLU A O 1
ATOM 911 N N . GLU A 1 114 ? -6.062 16.158 3.208 1.00 83.06 114 GLU A N 1
ATOM 912 C CA . GLU A 1 114 ? -7.462 15.846 3.466 1.00 83.06 114 GLU A CA 1
ATOM 913 C C . GLU A 1 114 ? -7.618 14.371 3.854 1.00 83.06 114 GLU A C 1
ATOM 915 O O . GLU A 1 114 ? -7.136 13.475 3.156 1.00 83.06 114 GLU A O 1
ATOM 920 N N . LEU A 1 115 ? -8.283 14.145 4.988 1.00 86.81 115 LEU A N 1
ATOM 921 C CA . LEU A 1 115 ? -8.657 12.823 5.466 1.00 86.81 115 LEU A CA 1
ATOM 922 C C . LEU A 1 115 ? -10.028 12.460 4.911 1.00 86.81 115 LEU A C 1
ATOM 924 O O . LEU A 1 115 ? -11.024 13.107 5.228 1.00 86.81 115 LEU A O 1
ATOM 928 N N . LEU A 1 116 ? -10.068 11.404 4.109 1.00 89.25 116 LEU A N 1
ATOM 929 C CA . LEU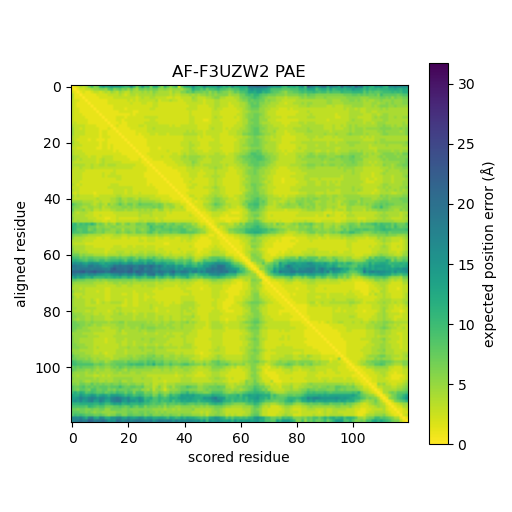 A 1 116 ? -11.289 10.890 3.503 1.00 89.25 116 LEU A CA 1
ATOM 930 C C . LEU A 1 116 ? -11.694 9.595 4.214 1.00 89.25 116 LEU A C 1
ATOM 932 O O . LEU A 1 116 ? -10.870 8.683 4.272 1.00 89.25 116 LEU A O 1
ATOM 936 N N . PRO A 1 117 ? -12.906 9.491 4.782 1.00 89.31 117 PRO A N 1
ATOM 937 C CA . PRO A 1 117 ? -13.343 8.259 5.428 1.00 89.31 117 PRO A CA 1
ATOM 938 C C . PRO A 1 117 ? -13.469 7.126 4.402 1.00 89.31 117 PRO A C 1
ATOM 940 O O . PRO A 1 117 ? -13.941 7.333 3.282 1.00 89.31 117 PRO A O 1
ATOM 943 N N . LEU A 1 118 ? -13.035 5.929 4.793 1.00 87.00 118 LEU A N 1
ATOM 944 C CA . LEU A 1 118 ? -13.235 4.696 4.035 1.00 87.00 118 LEU A CA 1
ATOM 945 C C . LEU A 1 118 ? -14.477 3.987 4.580 1.00 87.00 118 LEU A C 1
ATOM 947 O O . LEU A 1 118 ? -14.362 3.053 5.374 1.00 87.00 118 LEU A O 1
ATOM 951 N N . ASP A 1 119 ? -15.649 4.466 4.164 1.00 69.56 119 ASP A N 1
ATOM 952 C CA . ASP A 1 119 ? -16.940 3.878 4.522 1.00 69.56 119 ASP A CA 1
ATOM 953 C C . ASP A 1 119 ? -17.332 2.821 3.472 1.00 69.56 119 ASP A C 1
ATOM 955 O O . ASP A 1 119 ? -17.530 3.151 2.299 1.00 69.56 119 ASP A O 1
ATOM 959 N N . PHE A 1 120 ? -17.424 1.555 3.895 1.00 67.25 120 PHE A N 1
ATOM 960 C CA . PHE A 1 120 ? -17.832 0.403 3.079 1.00 67.25 120 PHE A CA 1
ATOM 961 C C . PHE A 1 120 ? -18.988 -0.360 3.721 1.00 67.25 120 PHE A C 1
ATOM 963 O O . PHE A 1 120 ? -18.970 -0.525 4.963 1.00 67.25 120 PHE A O 1
#

Mean predicted aligned error: 4.63 Å